Protein AF-A0A212FCA7-F1 (afdb_monomer_lite)

Radius of gyration: 16.24 Å; chains: 1; bounding box: 42×29×43 Å

Secondary structure (DSSP, 8-state):
-HHHHHHHHHT-HHHIIIIIIIIIHHHHHHHTTSTT-TTTTTS-HHHHHHHHHHHHHHHHHHHHHHHHHHHHHH----SHHHHHHHHHHHHHHHHHHHHHHHHHS-HHHHHHHHHHHHHHHHHHHHHHHHHHTSHHHHHHH-HHHHHHHHHHHHHHHHHHHHHHHHHHHTT-

Organism: NCBI:txid278856

InterPro domains:
  IPR006593 Cytochrome b561/ferric reductase, transmembrane domain [PF03188] (13-137)
  IPR006593 Cytochrome b561/ferric reductase, transmembrane domain [SM00665] (13-132)

Sequence (172 aa):
MTALFYSLVKNDLHASLCAFGFHFFAAEAILSLNYANGWSTPLRLRHRRFAHVFLQICGLTCVFIGTVVIVTSKGVSGRVHGVASLAATLLACFTFLVGPWALLKGRYLKLLHTTFGIPTFIMSSISLCSGLYESDFMNWSGSAVVFILTGFIIFYTSFIVASSFIKCMMRI

Foldseek 3Di:
DLQCVVCVVVVLLLSCLLVVQAQVLLLVLLCLCPCPNVVNVVPDPVVSPVSNLVSLVRNLVSLVVSVVVCCVVPNQDPDLLRVLSVLLNVLSVVLNVLVVVLVVDDLVSVLVSLVSSLSSNVSSLSNNLVVCPPPSNCVVPPPVVSVVVNVVSVVSNVVSNVVSVVVSVVSD

pLDDT: mean 89.42, std 9.11, range [51.75, 97.44]

Structure (mmCIF, N/CA/C/O backbone):
data_AF-A0A212FCA7-F1
#
_entry.id   AF-A0A212FCA7-F1
#
loop_
_atom_site.group_PDB
_atom_site.id
_atom_site.type_symbol
_atom_site.label_atom_id
_atom_site.label_alt_id
_atom_site.label_comp_id
_atom_site.label_asym_id
_atom_site.label_entity_id
_atom_site.label_seq_id
_atom_site.pdbx_PDB_ins_code
_atom_site.Cartn_x
_atom_site.Cartn_y
_atom_site.Cartn_z
_atom_site.occupancy
_atom_site.B_iso_or_equiv
_atom_site.auth_seq_id
_atom_site.auth_comp_id
_atom_site.auth_asym_id
_atom_site.auth_atom_id
_atom_site.pdbx_PDB_model_num
ATOM 1 N N . MET A 1 1 ? 3.380 -14.625 -6.892 1.00 51.75 1 MET A N 1
ATOM 2 C CA . MET A 1 1 ? 4.705 -15.281 -6.991 1.00 51.75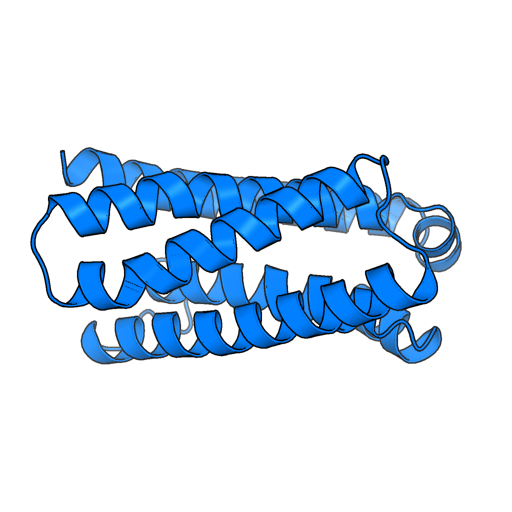 1 MET A CA 1
ATOM 3 C C . MET A 1 1 ? 5.560 -14.725 -8.131 1.00 51.75 1 MET A C 1
ATOM 5 O O . MET A 1 1 ? 6.730 -14.477 -7.895 1.00 51.75 1 MET A O 1
ATOM 9 N N . THR A 1 2 ? 5.020 -14.452 -9.323 1.00 59.34 2 THR A N 1
ATOM 10 C CA . THR A 1 2 ? 5.783 -13.943 -10.487 1.00 59.34 2 THR A CA 1
ATOM 11 C C . THR A 1 2 ? 6.582 -12.659 -10.229 1.00 59.34 2 THR A C 1
ATOM 13 O O . THR A 1 2 ? 7.768 -12.627 -10.528 1.00 59.34 2 THR A O 1
ATOM 16 N N . ALA A 1 3 ? 6.001 -11.631 -9.602 1.00 59.69 3 ALA A N 1
ATOM 17 C CA . ALA A 1 3 ? 6.742 -10.400 -9.290 1.00 59.69 3 ALA A CA 1
ATOM 18 C C . ALA A 1 3 ? 7.861 -10.599 -8.236 1.00 59.69 3 ALA A C 1
ATOM 20 O O . ALA A 1 3 ? 8.848 -9.867 -8.240 1.00 59.69 3 ALA A O 1
ATOM 21 N N . LEU A 1 4 ? 7.735 -11.599 -7.351 1.00 61.62 4 LEU A N 1
ATOM 22 C CA . LEU A 1 4 ? 8.761 -11.929 -6.352 1.00 61.62 4 LEU A CA 1
ATOM 23 C C . LEU A 1 4 ? 9.944 -12.587 -7.061 1.00 61.62 4 LEU A C 1
ATOM 25 O O . LEU A 1 4 ? 11.084 -12.190 -6.866 1.00 61.62 4 LEU A O 1
ATOM 29 N N . PHE A 1 5 ? 9.649 -13.540 -7.949 1.00 64.25 5 PHE A N 1
ATOM 30 C CA . PHE A 1 5 ? 10.646 -14.163 -8.813 1.00 64.25 5 PHE A CA 1
ATOM 31 C C . PHE A 1 5 ? 11.341 -13.139 -9.715 1.00 64.25 5 PHE A C 1
ATOM 33 O O . PHE A 1 5 ? 12.558 -13.195 -9.828 1.00 64.25 5 PHE A O 1
ATOM 40 N N . TYR A 1 6 ? 10.617 -12.169 -10.286 1.00 62.97 6 TYR A N 1
ATOM 41 C CA . TYR A 1 6 ? 11.230 -11.065 -11.035 1.00 62.97 6 TYR A CA 1
ATOM 42 C C . TYR A 1 6 ? 12.257 -10.312 -10.190 1.00 62.97 6 TYR A C 1
ATOM 44 O O . TYR A 1 6 ? 13.409 -10.177 -10.591 1.00 62.97 6 TYR A O 1
ATOM 52 N N . SER A 1 7 ? 11.846 -9.856 -9.004 1.00 63.22 7 SER A N 1
ATOM 53 C CA . SER A 1 7 ? 12.708 -9.083 -8.113 1.00 63.22 7 SER A CA 1
ATOM 54 C C . SER A 1 7 ? 13.938 -9.880 -7.666 1.00 63.22 7 SER A C 1
ATOM 56 O O . SER A 1 7 ? 15.039 -9.336 -7.676 1.00 63.22 7 SER A O 1
ATOM 58 N N . LEU A 1 8 ? 13.778 -11.171 -7.360 1.00 61.69 8 LEU A N 1
ATOM 59 C CA . LEU A 1 8 ? 14.886 -12.054 -6.984 1.00 61.69 8 LEU A CA 1
ATOM 60 C C . LEU A 1 8 ? 15.835 -12.344 -8.158 1.00 61.69 8 LEU A C 1
ATOM 62 O O . LEU A 1 8 ? 17.043 -12.383 -7.968 1.00 61.69 8 LEU A O 1
ATOM 66 N N . VAL A 1 9 ? 15.315 -12.509 -9.379 1.00 66.12 9 VAL A N 1
ATOM 67 C CA . VAL A 1 9 ? 16.132 -12.760 -10.581 1.00 66.12 9 VAL A CA 1
ATOM 68 C C . VAL A 1 9 ? 16.860 -11.497 -11.047 1.00 66.12 9 VAL A C 1
ATOM 70 O O . VAL A 1 9 ? 17.989 -11.572 -11.525 1.00 66.12 9 VAL A O 1
ATOM 73 N N . LYS A 1 10 ? 16.227 -10.327 -10.923 1.00 68.31 10 LYS A N 1
ATOM 74 C CA . LYS A 1 10 ? 16.784 -9.040 -11.363 1.00 68.31 10 LYS A CA 1
ATOM 75 C C . LYS A 1 10 ? 17.517 -8.275 -10.259 1.00 68.31 10 LYS A C 1
ATOM 77 O O . LYS A 1 10 ? 18.053 -7.210 -10.546 1.00 68.31 10 LYS A O 1
ATOM 82 N N . ASN A 1 11 ? 17.548 -8.799 -9.030 1.00 65.44 11 ASN A N 1
ATOM 83 C CA . ASN A 1 11 ? 18.018 -8.094 -7.830 1.00 65.44 11 ASN A CA 1
ATOM 84 C C . ASN A 1 11 ? 17.392 -6.694 -7.677 1.00 65.44 11 ASN A C 1
ATOM 86 O O . ASN A 1 11 ? 18.025 -5.755 -7.194 1.00 65.44 11 ASN A O 1
ATOM 90 N N . ASP A 1 12 ? 16.133 -6.547 -8.096 1.00 78.56 12 ASP A N 1
ATOM 91 C CA . ASP A 1 12 ? 15.418 -5.276 -8.023 1.00 78.56 12 ASP A CA 1
ATOM 92 C C . ASP A 1 12 ? 14.803 -5.119 -6.630 1.00 78.56 12 ASP A C 1
ATOM 94 O O . ASP A 1 12 ? 13.655 -5.501 -6.365 1.00 78.56 12 ASP A O 1
ATOM 98 N N . LEU A 1 13 ? 15.622 -4.596 -5.716 1.00 81.00 13 LEU A N 1
ATOM 99 C CA . LEU A 1 13 ? 15.257 -4.349 -4.324 1.00 81.00 13 LEU A CA 1
ATOM 100 C C . LEU A 1 13 ? 14.071 -3.377 -4.211 1.00 81.00 13 LEU A C 1
ATOM 102 O O . LEU A 1 13 ? 13.214 -3.560 -3.346 1.00 81.00 13 LEU A O 1
ATOM 106 N N . HIS A 1 14 ? 13.982 -2.381 -5.100 1.00 83.69 14 HIS A N 1
ATOM 107 C CA . HIS A 1 14 ? 12.874 -1.426 -5.118 1.00 83.69 14 HIS A CA 1
ATOM 108 C C . HIS A 1 14 ? 11.556 -2.134 -5.444 1.00 83.69 14 HIS A C 1
ATOM 110 O O . HIS A 1 14 ? 10.586 -1.994 -4.698 1.00 83.69 14 HIS A O 1
ATOM 116 N N . ALA A 1 15 ? 11.535 -2.953 -6.500 1.00 82.44 15 ALA A N 1
ATOM 117 C CA . ALA A 1 15 ? 10.348 -3.717 -6.870 1.00 82.44 15 ALA A CA 1
ATOM 118 C C . ALA A 1 15 ? 9.902 -4.667 -5.743 1.00 82.44 15 ALA A C 1
ATOM 120 O O . ALA A 1 15 ? 8.711 -4.731 -5.438 1.00 82.44 15 ALA A O 1
ATOM 121 N N . SER A 1 16 ? 10.839 -5.349 -5.068 1.00 80.88 16 SER A N 1
ATOM 122 C CA . SER A 1 16 ? 10.525 -6.218 -3.919 1.00 80.88 16 SER A CA 1
ATOM 123 C C . SER A 1 16 ? 9.858 -5.445 -2.785 1.00 80.88 16 SER A C 1
ATOM 125 O O . SER A 1 16 ? 8.766 -5.789 -2.325 1.00 80.88 16 SER A O 1
ATOM 127 N N . LEU A 1 17 ? 10.512 -4.369 -2.342 1.00 85.00 17 LEU A N 1
ATOM 128 C CA . LEU A 1 17 ? 10.091 -3.604 -1.176 1.00 85.00 17 LEU A CA 1
ATOM 129 C C . LEU A 1 17 ? 8.785 -2.853 -1.435 1.00 85.00 17 LEU A C 1
ATOM 131 O O . LEU A 1 17 ? 7.929 -2.800 -0.558 1.00 85.00 17 LEU A O 1
ATOM 135 N N . CYS A 1 18 ? 8.581 -2.308 -2.629 1.00 83.31 18 CYS A N 1
ATOM 136 C CA . CYS A 1 18 ? 7.389 -1.520 -2.924 1.00 83.31 18 CYS A CA 1
ATOM 137 C C . CYS A 1 18 ? 6.183 -2.393 -3.310 1.00 83.31 18 CYS A C 1
ATOM 139 O O . CYS A 1 18 ? 5.076 -2.134 -2.834 1.00 83.31 18 CYS A O 1
ATOM 141 N N . ALA A 1 19 ? 6.368 -3.445 -4.119 1.00 80.12 19 ALA A N 1
ATOM 142 C CA . ALA A 1 19 ? 5.260 -4.303 -4.547 1.00 80.12 19 ALA A CA 1
ATOM 143 C C . ALA A 1 19 ? 4.844 -5.315 -3.466 1.00 80.12 19 ALA A C 1
ATOM 145 O O . ALA A 1 19 ? 3.660 -5.425 -3.151 1.00 80.12 19 ALA A O 1
ATOM 146 N N . PHE A 1 20 ? 5.795 -6.044 -2.871 1.00 72.25 20 PHE A N 1
ATOM 147 C CA . PHE A 1 20 ? 5.487 -7.028 -1.822 1.00 72.25 20 PHE A CA 1
ATOM 148 C C . PHE A 1 20 ? 5.517 -6.423 -0.431 1.00 72.25 20 PHE A C 1
ATOM 150 O O . PHE A 1 20 ? 4.660 -6.731 0.388 1.00 72.25 20 PHE A O 1
ATOM 157 N N . GLY A 1 21 ? 6.494 -5.568 -0.149 1.00 80.31 21 GLY A N 1
ATOM 158 C CA . GLY A 1 21 ? 6.585 -4.951 1.164 1.00 80.31 21 GLY A CA 1
ATOM 159 C C . GLY A 1 21 ? 5.434 -3.976 1.391 1.00 80.31 21 GLY A C 1
ATOM 160 O O . GLY A 1 21 ? 4.550 -4.223 2.197 1.00 80.31 21 GLY A O 1
ATOM 161 N N . PHE A 1 22 ? 5.390 -2.869 0.658 1.00 89.62 22 PHE A N 1
ATOM 162 C CA . PHE A 1 22 ? 4.379 -1.850 0.915 1.00 89.62 22 PHE A CA 1
ATOM 163 C C . PHE A 1 22 ? 2.978 -2.267 0.471 1.00 89.62 22 PHE A C 1
ATOM 165 O O . PHE A 1 22 ? 2.069 -2.315 1.298 1.00 89.62 22 PHE A O 1
ATOM 172 N N . HIS A 1 23 ? 2.784 -2.552 -0.820 1.00 93.56 23 HIS A N 1
ATOM 173 C CA . HIS A 1 23 ? 1.434 -2.687 -1.366 1.00 93.56 23 HIS A CA 1
ATOM 174 C C . HIS A 1 23 ? 0.680 -3.888 -0.778 1.00 93.56 23 HIS A C 1
ATOM 176 O O . HIS A 1 23 ? -0.452 -3.747 -0.311 1.00 93.56 23 HIS A O 1
ATOM 182 N N . PHE A 1 24 ? 1.324 -5.057 -0.737 1.00 92.69 24 PHE A N 1
ATOM 183 C CA . PHE A 1 24 ? 0.709 -6.263 -0.188 1.00 92.69 24 PHE A CA 1
ATOM 184 C C . PHE A 1 24 ? 0.496 -6.175 1.332 1.00 92.69 24 PHE A C 1
ATOM 186 O O . PHE A 1 24 ? -0.604 -6.484 1.791 1.00 92.69 24 PHE A O 1
ATOM 193 N N . PHE A 1 25 ? 1.462 -5.683 2.126 1.00 95.12 25 PHE A N 1
ATOM 194 C CA . PHE A 1 25 ? 1.207 -5.490 3.562 1.00 95.12 25 PHE A CA 1
ATOM 195 C C . PHE A 1 25 ? 0.134 -4.438 3.830 1.00 95.12 25 PHE A C 1
ATOM 197 O O . PHE A 1 25 ? -0.661 -4.630 4.745 1.00 95.12 25 PHE A O 1
ATOM 204 N N . ALA A 1 26 ? 0.042 -3.370 3.034 1.00 95.19 26 ALA A N 1
ATOM 205 C CA . ALA A 1 26 ? -1.040 -2.398 3.160 1.00 95.19 26 ALA A CA 1
ATOM 206 C C . ALA A 1 26 ? -2.410 -3.034 2.865 1.00 95.19 26 ALA A C 1
ATOM 208 O O . ALA A 1 26 ? -3.359 -2.823 3.625 1.00 95.19 26 ALA A O 1
ATOM 209 N N . ALA A 1 27 ? -2.511 -3.853 1.811 1.00 95.62 27 ALA A N 1
ATOM 210 C CA . ALA A 1 27 ? -3.734 -4.577 1.471 1.00 95.62 27 ALA A CA 1
ATOM 211 C C . ALA A 1 27 ? -4.161 -5.516 2.612 1.00 95.62 27 ALA A C 1
ATOM 213 O O . ALA A 1 27 ? -5.284 -5.420 3.115 1.00 95.62 27 ALA A O 1
ATOM 214 N N . GLU A 1 28 ? -3.240 -6.358 3.086 1.00 95.25 28 GLU A N 1
ATOM 215 C CA . GLU A 1 28 ? -3.481 -7.299 4.183 1.00 95.25 28 GLU A CA 1
ATOM 216 C C . GLU A 1 28 ? -3.751 -6.592 5.515 1.00 95.25 28 GLU A C 1
ATOM 218 O O . GLU A 1 28 ? -4.608 -7.020 6.291 1.00 95.25 28 GLU A O 1
ATOM 223 N N . ALA A 1 29 ? -3.103 -5.455 5.779 1.00 95.62 29 ALA A N 1
ATOM 224 C CA . ALA A 1 29 ? -3.389 -4.640 6.951 1.00 95.62 29 ALA A CA 1
ATOM 225 C C . ALA A 1 29 ? -4.847 -4.177 6.947 1.00 95.62 29 ALA A C 1
ATOM 227 O O . ALA A 1 29 ? -5.531 -4.286 7.968 1.00 95.62 29 ALA A O 1
ATOM 228 N N . ILE A 1 30 ? -5.355 -3.670 5.820 1.00 95.31 30 ILE A N 1
ATOM 229 C CA . ILE A 1 30 ? -6.746 -3.209 5.713 1.00 95.31 30 ILE A CA 1
ATOM 230 C C . ILE A 1 30 ? -7.711 -4.402 5.795 1.00 95.31 30 ILE A C 1
ATOM 232 O O . ILE A 1 30 ? -8.691 -4.363 6.551 1.00 95.31 30 ILE A O 1
ATOM 236 N N . LEU A 1 31 ? -7.413 -5.488 5.077 1.00 94.62 31 LEU A N 1
ATOM 237 C CA . LEU A 1 31 ? -8.221 -6.707 5.054 1.00 94.62 31 LEU A CA 1
ATOM 238 C C . LEU A 1 31 ? -8.265 -7.422 6.405 1.00 94.62 31 LEU A C 1
ATOM 240 O O . LEU A 1 31 ? -9.307 -7.977 6.745 1.00 94.62 31 LEU A O 1
ATOM 244 N N . SER A 1 32 ? -7.225 -7.332 7.236 1.00 95.56 32 SER A N 1
ATOM 245 C CA . SER A 1 32 ? -7.234 -7.887 8.598 1.00 95.56 32 SER A CA 1
ATOM 246 C C . SER A 1 32 ? -8.380 -7.337 9.463 1.00 95.56 32 SER A C 1
ATOM 248 O O . SER A 1 32 ? -8.845 -7.999 10.391 1.00 95.56 32 SER A O 1
ATOM 250 N N . LEU A 1 33 ? -8.909 -6.152 9.131 1.00 93.00 33 LEU A N 1
ATOM 251 C CA . LEU A 1 33 ? -10.069 -5.530 9.778 1.00 93.00 33 LEU A CA 1
ATOM 252 C C . LEU A 1 33 ? -11.401 -5.807 9.055 1.00 93.00 33 LEU A C 1
ATOM 254 O O . LEU A 1 33 ? -12.448 -5.300 9.474 1.00 93.00 33 LEU A O 1
ATOM 258 N N . ASN A 1 34 ? -11.405 -6.587 7.971 1.00 90.56 34 ASN A N 1
ATOM 259 C CA . ASN A 1 34 ? -12.591 -7.027 7.233 1.00 90.56 34 ASN A CA 1
ATOM 260 C C . ASN A 1 34 ? -12.974 -8.478 7.588 1.00 90.56 34 ASN A C 1
ATOM 262 O O . ASN A 1 34 ? -12.113 -9.335 7.729 1.00 90.56 34 ASN A O 1
ATOM 266 N N . TYR A 1 35 ? -14.263 -8.742 7.827 1.00 85.81 35 TYR A N 1
ATOM 267 C CA . TYR A 1 35 ? -14.767 -10.086 8.160 1.00 85.81 35 TYR A CA 1
ATOM 268 C C . TYR A 1 35 ? -14.755 -11.048 6.967 1.00 85.81 35 TYR A C 1
ATOM 270 O O . TYR A 1 35 ? -14.826 -12.255 7.160 1.00 85.81 35 TYR A O 1
ATOM 278 N N . ALA A 1 36 ? -14.634 -10.522 5.749 1.00 86.19 36 ALA A N 1
ATOM 279 C CA . ALA A 1 36 ? -14.450 -11.325 4.547 1.00 86.19 36 ALA A CA 1
ATOM 280 C C . ALA A 1 36 ? -13.018 -11.876 4.393 1.00 86.19 36 ALA A C 1
ATOM 282 O 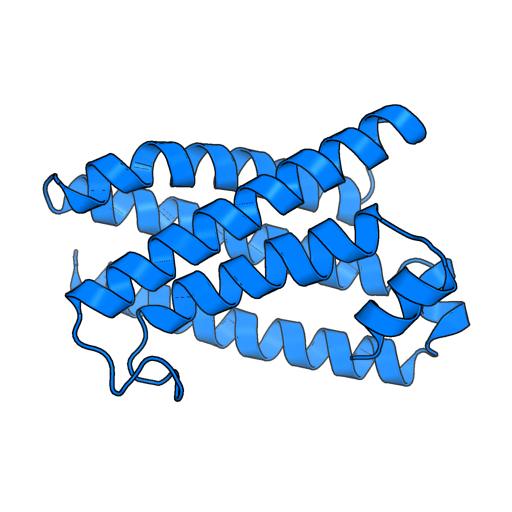O . ALA A 1 36 ? -12.760 -12.650 3.478 1.00 86.19 36 ALA A O 1
ATOM 283 N N . ASN A 1 37 ? -12.072 -11.476 5.252 1.00 90.44 37 ASN A N 1
ATOM 284 C CA . ASN A 1 37 ? -10.687 -11.920 5.146 1.00 90.44 37 ASN A CA 1
ATOM 285 C C . ASN A 1 37 ? -10.444 -13.221 5.922 1.00 90.44 37 ASN A C 1
ATOM 287 O O . ASN A 1 37 ? -10.314 -13.194 7.151 1.00 90.44 37 ASN A O 1
ATOM 291 N N . GLY A 1 38 ? -10.316 -14.328 5.186 1.00 90.31 38 GLY A N 1
ATOM 292 C CA . GLY A 1 38 ? -10.336 -15.693 5.717 1.00 90.31 38 GLY A CA 1
ATOM 293 C C . GLY A 1 38 ? -9.379 -15.963 6.879 1.00 90.31 38 GLY A C 1
ATOM 294 O O . GLY A 1 38 ? -9.780 -16.594 7.854 1.00 90.31 38 GLY A O 1
ATOM 295 N N . TRP A 1 39 ? -8.147 -15.443 6.840 1.00 93.69 39 TRP A N 1
ATOM 296 C CA . TRP A 1 39 ? -7.170 -15.704 7.907 1.00 93.69 39 TRP A CA 1
ATOM 297 C C . TRP A 1 39 ? -7.406 -14.863 9.170 1.00 93.69 39 TRP A C 1
ATOM 299 O O . TRP A 1 39 ? -7.040 -15.275 10.270 1.00 93.69 39 TRP A O 1
ATOM 309 N N . SER A 1 40 ? -8.036 -13.690 9.040 1.00 92.81 40 SER A N 1
ATOM 310 C CA . SER A 1 40 ? -8.284 -12.786 10.172 1.00 92.81 40 SER A CA 1
ATOM 311 C C . SER A 1 40 ? -9.658 -12.967 10.819 1.00 92.81 40 SER A C 1
ATOM 313 O O . SER A 1 40 ? -9.856 -12.534 11.954 1.00 92.81 40 SER A O 1
ATOM 315 N N . THR A 1 41 ? -10.604 -13.611 10.130 1.00 92.12 41 THR A N 1
ATOM 316 C CA . THR A 1 41 ? -11.951 -13.911 10.635 1.00 92.12 41 THR A CA 1
ATOM 317 C C . THR A 1 41 ? -11.977 -14.640 11.984 1.00 92.12 41 THR A C 1
ATOM 319 O O . THR A 1 41 ? -12.755 -14.212 12.839 1.00 92.12 41 THR A O 1
ATOM 322 N N . PRO A 1 42 ? -11.142 -15.667 12.254 1.00 93.75 42 PRO A N 1
ATOM 323 C CA . PRO A 1 42 ? -11.147 -16.335 13.560 1.00 93.75 42 PRO A CA 1
ATOM 324 C C . PRO A 1 42 ? -10.553 -15.481 14.695 1.00 93.75 42 PRO A C 1
ATOM 326 O O . PRO A 1 42 ? -10.663 -15.838 15.868 1.00 93.75 42 PRO A O 1
ATOM 329 N N . LEU A 1 43 ? -9.911 -14.348 14.387 1.00 92.69 43 LEU A N 1
ATOM 330 C CA . LEU A 1 43 ? -9.244 -13.514 15.381 1.00 92.69 43 LEU A CA 1
ATOM 331 C C . LEU A 1 43 ? -10.221 -12.553 16.072 1.00 92.69 43 LEU A C 1
ATOM 333 O O . LEU A 1 43 ? -11.040 -11.877 15.445 1.00 92.69 43 LEU A O 1
ATOM 337 N N . ARG A 1 44 ? -10.058 -12.377 17.390 1.00 94.19 44 ARG A N 1
ATOM 338 C CA . ARG A 1 44 ? -10.769 -11.319 18.131 1.00 94.19 44 ARG A CA 1
ATOM 339 C C . ARG A 1 44 ? -10.377 -9.937 17.599 1.00 94.19 44 ARG A C 1
ATOM 341 O O . ARG A 1 44 ? -9.238 -9.717 17.188 1.00 94.19 44 ARG A O 1
ATOM 348 N N . LEU A 1 45 ? -11.278 -8.957 17.717 1.00 90.88 45 LEU A N 1
ATOM 349 C CA . LEU A 1 45 ? -11.058 -7.586 17.230 1.00 90.88 45 LEU A CA 1
ATOM 350 C C . LEU A 1 45 ? -9.746 -6.955 17.732 1.00 90.88 45 LEU A C 1
ATOM 352 O O . LEU A 1 45 ? -9.086 -6.239 16.982 1.00 90.88 45 LEU A O 1
ATOM 356 N N . ARG A 1 46 ? -9.342 -7.237 18.979 1.00 93.25 46 ARG A N 1
ATOM 357 C CA . ARG A 1 46 ? -8.059 -6.776 19.537 1.00 93.25 46 ARG A CA 1
ATOM 358 C C . ARG A 1 46 ? -6.862 -7.292 18.728 1.00 93.25 46 ARG A C 1
ATOM 360 O O . ARG A 1 46 ? -5.986 -6.503 18.395 1.00 93.25 46 ARG A O 1
ATOM 367 N N . HIS A 1 47 ? -6.849 -8.577 18.379 1.00 95.00 47 HIS A N 1
ATOM 368 C CA . HIS A 1 47 ? -5.776 -9.188 17.588 1.00 95.00 47 HIS A CA 1
ATOM 369 C C . HIS A 1 47 ? -5.794 -8.711 16.138 1.00 95.00 47 HIS A C 1
ATOM 371 O O . HIS A 1 47 ? -4.742 -8.478 15.562 1.00 95.00 47 HIS A O 1
ATOM 377 N N . ARG A 1 48 ? -6.978 -8.462 15.574 1.00 95.06 48 ARG A N 1
ATOM 378 C CA . ARG A 1 48 ? -7.117 -7.878 14.233 1.00 95.06 48 ARG A CA 1
ATOM 379 C C . ARG A 1 48 ? -6.560 -6.458 14.159 1.00 95.06 48 ARG A C 1
ATOM 381 O O . ARG A 1 48 ? -5.845 -6.126 13.225 1.00 95.06 48 ARG A O 1
ATOM 388 N N . ARG A 1 49 ? -6.822 -5.626 15.175 1.00 93.56 49 ARG A N 1
ATOM 389 C CA . ARG A 1 49 ? -6.207 -4.289 15.291 1.00 93.56 49 ARG A CA 1
ATOM 390 C C . ARG A 1 49 ? -4.694 -4.364 15.449 1.00 93.56 49 ARG A C 1
ATOM 392 O O . ARG A 1 49 ? -3.995 -3.553 14.857 1.00 93.56 49 ARG A O 1
ATOM 399 N N . PHE A 1 50 ? -4.199 -5.328 16.222 1.00 95.00 50 PHE A N 1
ATOM 400 C CA . PHE A 1 50 ? -2.763 -5.563 16.334 1.00 95.00 50 PHE A CA 1
ATOM 401 C C . PHE A 1 50 ? -2.152 -5.955 14.982 1.00 95.00 50 PHE A C 1
ATOM 403 O O . PHE A 1 50 ? -1.193 -5.323 14.558 1.00 95.00 50 PHE A O 1
ATOM 410 N N . ALA A 1 51 ? -2.750 -6.919 14.278 1.00 96.44 51 ALA A N 1
ATOM 411 C CA . ALA A 1 51 ? -2.316 -7.338 12.949 1.00 96.44 51 ALA A CA 1
ATOM 412 C C . ALA A 1 51 ? -2.313 -6.173 11.949 1.00 96.44 51 ALA A C 1
ATOM 414 O O . ALA A 1 51 ? -1.337 -5.992 11.230 1.00 96.44 51 ALA A O 1
ATOM 415 N N . HIS A 1 52 ? -3.357 -5.339 11.960 1.00 95.88 52 HIS A N 1
ATOM 416 C CA . HIS A 1 52 ? -3.417 -4.122 11.157 1.00 95.88 52 HIS A CA 1
ATOM 417 C C . HIS A 1 52 ? -2.225 -3.197 11.427 1.00 95.88 52 HIS A C 1
ATOM 419 O O . HIS A 1 52 ? -1.528 -2.815 10.495 1.00 95.88 52 HIS A O 1
ATOM 425 N N . VAL A 1 53 ? -1.967 -2.855 12.694 1.00 96.06 53 VAL A N 1
ATOM 426 C CA . VAL A 1 53 ? -0.854 -1.963 13.062 1.00 96.06 53 VAL A CA 1
ATOM 427 C C . VAL A 1 53 ? 0.492 -2.581 12.691 1.00 96.06 53 VAL A C 1
ATOM 429 O O . VAL A 1 53 ? 1.332 -1.900 12.113 1.00 96.06 53 VAL A O 1
ATOM 432 N N . PHE A 1 54 ? 0.685 -3.867 12.980 1.00 96.38 54 PHE A N 1
ATOM 433 C CA . PHE A 1 54 ? 1.916 -4.585 12.667 1.00 96.38 54 PHE A CA 1
ATOM 434 C C . PHE A 1 54 ? 2.213 -4.572 11.163 1.00 96.38 54 PHE A C 1
ATOM 436 O O . PHE A 1 54 ? 3.294 -4.159 10.752 1.00 96.38 54 PHE A O 1
ATOM 443 N N . LEU A 1 55 ? 1.229 -4.934 10.336 1.00 96.31 55 LEU A N 1
ATOM 444 C CA . LEU A 1 55 ? 1.374 -4.934 8.881 1.00 96.31 55 LEU A CA 1
ATOM 445 C C . LEU A 1 55 ? 1.590 -3.518 8.322 1.00 96.31 55 LEU A C 1
ATOM 447 O O . LEU A 1 55 ? 2.378 -3.358 7.394 1.00 96.31 55 LEU A O 1
ATOM 451 N N . GLN A 1 56 ? 0.977 -2.480 8.908 1.00 95.44 56 GLN A N 1
ATOM 452 C CA . GLN A 1 56 ? 1.251 -1.088 8.523 1.00 95.44 56 GLN A CA 1
ATOM 453 C C . GLN A 1 56 ? 2.687 -0.659 8.844 1.00 95.44 56 GLN A C 1
ATOM 455 O O . GLN A 1 56 ? 3.303 0.028 8.035 1.00 95.44 56 GLN A O 1
ATOM 460 N N . ILE A 1 57 ? 3.242 -1.074 9.990 1.00 96.06 57 ILE A N 1
ATOM 461 C CA . ILE A 1 57 ? 4.651 -0.812 10.326 1.00 96.06 57 ILE A CA 1
ATOM 462 C C . ILE A 1 57 ? 5.558 -1.479 9.289 1.00 96.06 57 ILE A C 1
ATOM 464 O O . ILE A 1 57 ? 6.406 -0.805 8.711 1.00 96.06 57 ILE A O 1
ATOM 468 N N . CYS A 1 58 ? 5.340 -2.765 8.997 1.00 95.81 58 CYS A N 1
ATOM 469 C CA . CYS A 1 58 ? 6.112 -3.482 7.981 1.00 95.81 58 CYS A CA 1
ATOM 470 C C . CYS A 1 58 ? 6.015 -2.801 6.608 1.00 95.81 58 CYS A C 1
ATOM 472 O O . CYS A 1 58 ? 7.038 -2.541 5.976 1.00 95.81 58 CYS A O 1
ATOM 474 N N . GLY A 1 59 ? 4.800 -2.458 6.171 1.00 94.75 59 GLY A N 1
ATOM 475 C CA . GLY A 1 59 ? 4.570 -1.781 4.897 1.00 94.75 59 GLY A CA 1
ATOM 476 C C . GLY A 1 59 ? 5.264 -0.421 4.821 1.00 94.75 59 GLY A C 1
ATOM 477 O O . GLY A 1 59 ? 5.912 -0.122 3.817 1.00 94.75 59 GLY A O 1
ATOM 478 N N . LEU A 1 60 ? 5.190 0.383 5.887 1.00 94.69 60 LEU A N 1
ATOM 479 C CA . LEU A 1 60 ? 5.838 1.692 5.947 1.00 94.69 60 LEU A CA 1
ATOM 480 C C . LEU A 1 60 ? 7.368 1.577 5.925 1.00 94.69 60 LEU A C 1
ATOM 482 O O . LEU A 1 60 ? 8.034 2.336 5.223 1.00 94.69 60 LEU A O 1
ATOM 486 N N . THR A 1 61 ? 7.944 0.614 6.648 1.00 94.31 61 THR A N 1
ATOM 487 C CA . THR A 1 61 ? 9.389 0.356 6.589 1.00 94.31 61 THR A CA 1
ATOM 488 C C . THR A 1 61 ? 9.813 -0.001 5.166 1.00 94.31 61 THR A C 1
ATOM 490 O O . THR A 1 61 ? 10.781 0.559 4.652 1.00 94.31 61 THR A O 1
ATOM 493 N N . CYS A 1 62 ? 9.062 -0.875 4.493 1.00 93.62 62 CYS A N 1
ATOM 494 C CA . CYS A 1 62 ? 9.360 -1.259 3.121 1.00 93.62 62 CYS A CA 1
ATOM 495 C C . CYS A 1 62 ? 9.241 -0.089 2.134 1.00 93.62 62 CYS A C 1
ATOM 497 O O . CYS A 1 62 ? 10.152 0.099 1.329 1.00 93.62 62 CYS A O 1
ATOM 499 N N . VAL A 1 63 ? 8.177 0.724 2.204 1.00 93.06 63 VAL A N 1
ATOM 500 C CA . VAL A 1 63 ? 8.010 1.865 1.282 1.00 93.06 63 VAL A CA 1
ATOM 501 C C . VAL A 1 63 ? 9.091 2.916 1.488 1.00 93.06 63 VAL A C 1
ATOM 503 O O . VAL A 1 63 ? 9.600 3.464 0.515 1.00 93.06 63 VAL A O 1
ATOM 506 N N . PHE A 1 64 ? 9.487 3.166 2.738 1.00 91.62 64 PHE A N 1
ATOM 507 C CA . PHE A 1 64 ? 10.522 4.140 3.047 1.00 91.62 64 PHE A CA 1
ATOM 508 C C . PHE A 1 64 ? 11.876 3.700 2.482 1.00 91.62 64 PHE A C 1
ATOM 510 O O . PHE A 1 64 ? 12.493 4.446 1.723 1.00 91.62 64 PHE A O 1
ATOM 517 N N . ILE A 1 65 ? 12.299 2.462 2.764 1.00 92.75 65 ILE A N 1
ATOM 518 C CA . ILE A 1 65 ? 13.563 1.920 2.243 1.00 92.75 65 ILE A CA 1
ATOM 519 C C . ILE A 1 65 ? 13.523 1.853 0.710 1.00 92.75 65 ILE A C 1
ATOM 521 O O . ILE A 1 65 ? 14.448 2.327 0.053 1.00 92.75 65 ILE A O 1
ATOM 525 N N . GLY A 1 66 ? 12.442 1.328 0.125 1.00 90.06 66 GLY A N 1
ATOM 526 C CA . GLY A 1 66 ? 12.288 1.216 -1.327 1.00 90.06 66 GLY A CA 1
ATOM 527 C C . GLY A 1 66 ? 12.315 2.572 -2.040 1.00 90.06 66 GLY A C 1
ATOM 528 O O . GLY A 1 66 ? 12.909 2.687 -3.114 1.00 90.06 66 GLY A O 1
ATOM 529 N N . THR A 1 67 ? 11.734 3.608 -1.428 1.00 90.56 67 THR A N 1
ATOM 530 C CA . THR A 1 67 ? 11.763 4.985 -1.946 1.00 90.56 67 THR A CA 1
ATOM 531 C C . THR A 1 67 ? 13.160 5.593 -1.841 1.00 90.56 67 THR A C 1
ATOM 533 O O . THR A 1 67 ? 13.653 6.153 -2.815 1.00 90.56 67 THR A O 1
ATOM 536 N N . VAL A 1 68 ? 13.844 5.446 -0.701 1.00 91.19 68 VAL A N 1
ATOM 537 C CA . VAL A 1 68 ? 15.217 5.953 -0.526 1.00 91.19 68 VAL A CA 1
ATOM 538 C C . VAL A 1 68 ? 16.168 5.315 -1.541 1.00 91.19 68 VAL A C 1
ATOM 540 O O . VAL A 1 68 ? 16.944 6.025 -2.180 1.00 91.19 68 VAL A O 1
ATOM 543 N N . VAL A 1 69 ? 16.075 4.001 -1.754 1.00 90.56 69 VAL A N 1
ATOM 544 C CA . VAL A 1 69 ? 16.919 3.272 -2.716 1.00 90.56 69 VAL A CA 1
ATOM 545 C C . VAL A 1 69 ? 16.728 3.797 -4.142 1.00 90.56 69 VAL A C 1
ATOM 547 O O . VAL A 1 69 ? 17.708 4.041 -4.847 1.00 90.56 69 VAL A O 1
ATOM 550 N N . ILE A 1 70 ? 15.485 4.010 -4.587 1.00 89.06 70 ILE A N 1
ATOM 551 C CA . ILE A 1 70 ? 15.241 4.455 -5.966 1.00 89.06 70 ILE A CA 1
ATOM 552 C C . ILE A 1 70 ? 15.558 5.938 -6.166 1.00 89.06 70 ILE A C 1
ATOM 554 O O . ILE A 1 70 ? 16.128 6.305 -7.188 1.00 89.06 70 ILE A O 1
ATOM 558 N N . VAL A 1 71 ? 15.260 6.790 -5.180 1.00 89.81 71 VAL A N 1
ATOM 559 C CA . VAL A 1 71 ? 15.517 8.234 -5.278 1.00 89.81 71 VAL A CA 1
ATOM 560 C C . VAL A 1 71 ? 17.013 8.529 -5.237 1.00 89.81 71 VAL A C 1
ATOM 562 O O . VAL A 1 71 ? 17.479 9.380 -5.986 1.00 89.81 71 VAL A O 1
ATOM 565 N N . THR A 1 72 ? 17.790 7.812 -4.423 1.00 91.31 72 THR A N 1
ATOM 566 C CA . THR A 1 72 ? 19.252 7.996 -4.386 1.00 91.31 72 THR A CA 1
ATOM 567 C C . THR A 1 72 ? 19.944 7.461 -5.640 1.00 91.31 72 THR A C 1
ATOM 569 O O . THR A 1 72 ? 20.948 8.028 -6.058 1.00 91.31 72 THR A O 1
ATOM 572 N N . SER A 1 73 ? 19.407 6.408 -6.269 1.00 88.81 73 SER A N 1
ATOM 573 C CA . SER A 1 73 ? 20.002 5.811 -7.474 1.00 88.81 73 SER A CA 1
ATOM 574 C C . SER A 1 73 ? 19.571 6.474 -8.785 1.00 88.81 73 SER A C 1
ATOM 576 O O . SER A 1 73 ? 20.382 6.582 -9.701 1.00 88.81 73 SER A O 1
ATOM 578 N N . LYS A 1 74 ? 18.306 6.896 -8.904 1.00 87.31 74 LYS A N 1
ATOM 579 C CA . LYS A 1 74 ? 17.714 7.399 -10.160 1.00 87.31 74 LYS A CA 1
ATOM 580 C C . LYS A 1 74 ? 17.065 8.782 -10.045 1.00 87.31 74 LYS A C 1
ATOM 582 O O . LYS A 1 74 ? 16.621 9.320 -11.056 1.00 87.31 74 LYS A O 1
ATOM 587 N N . GLY A 1 75 ? 16.999 9.366 -8.849 1.00 90.75 75 GLY A N 1
ATOM 588 C CA . GLY A 1 75 ? 16.285 10.619 -8.605 1.00 90.75 75 GLY A CA 1
ATOM 589 C C . GLY A 1 75 ? 14.762 10.455 -8.568 1.00 90.75 75 GLY A C 1
ATOM 590 O O . GLY A 1 75 ? 14.216 9.351 -8.602 1.00 90.75 75 GLY A O 1
ATOM 591 N N . VAL A 1 76 ? 14.057 11.584 -8.473 1.00 89.44 76 VAL A N 1
ATOM 592 C CA . VAL A 1 76 ? 12.587 11.619 -8.502 1.00 89.44 76 VAL A CA 1
ATOM 593 C C . VAL A 1 76 ? 12.104 11.530 -9.949 1.00 89.44 76 VAL A C 1
ATOM 595 O O . VAL A 1 76 ? 12.509 12.322 -10.797 1.00 89.44 76 VAL A O 1
ATOM 598 N N . SER A 1 77 ? 11.213 10.579 -10.232 1.00 88.94 77 SER A N 1
ATOM 599 C CA . SER A 1 77 ? 10.646 10.377 -11.569 1.00 88.94 77 SER A CA 1
ATOM 600 C C . SER A 1 77 ? 9.323 11.123 -11.745 1.00 88.94 77 SER A C 1
ATOM 602 O O . SER A 1 77 ? 8.423 11.004 -10.916 1.00 88.94 77 SER A O 1
ATOM 604 N N . GLY A 1 78 ? 9.176 11.833 -12.869 1.00 89.56 78 GLY A N 1
ATOM 605 C CA . GLY A 1 78 ? 7.923 12.478 -13.284 1.00 89.56 78 GLY A CA 1
ATOM 606 C C . GLY A 1 78 ? 6.929 11.548 -13.994 1.00 89.56 78 GLY A C 1
ATOM 607 O O . GLY A 1 78 ? 5.863 11.995 -14.410 1.00 89.56 78 GLY A O 1
ATOM 608 N N . ARG A 1 79 ? 7.256 10.258 -14.165 1.00 92.00 79 ARG A N 1
ATOM 609 C CA . ARG A 1 79 ? 6.331 9.270 -14.747 1.00 92.00 79 ARG A CA 1
ATOM 610 C C . ARG A 1 79 ? 5.179 8.974 -13.786 1.00 92.00 79 ARG A C 1
ATOM 612 O O . ARG A 1 79 ? 5.330 9.119 -12.575 1.00 92.00 79 ARG A O 1
ATOM 619 N N . VAL A 1 80 ? 4.069 8.450 -14.314 1.00 94.00 80 VAL A N 1
ATOM 620 C CA . VAL A 1 80 ? 2.883 8.064 -13.520 1.00 94.00 80 VAL A CA 1
ATOM 621 C C . VAL A 1 80 ? 3.259 7.178 -12.329 1.00 94.00 80 VAL A C 1
ATOM 623 O O . VAL A 1 80 ? 2.828 7.457 -11.215 1.00 94.00 80 VAL A O 1
ATOM 626 N N . HIS A 1 81 ? 4.119 6.176 -12.537 1.00 91.69 81 HIS A N 1
ATOM 627 C CA . HIS A 1 81 ? 4.635 5.316 -11.468 1.00 91.69 81 HIS A CA 1
ATOM 628 C C . HIS A 1 81 ? 5.347 6.108 -10.355 1.00 91.69 81 HIS A C 1
ATOM 630 O O . HIS A 1 81 ? 5.064 5.919 -9.172 1.00 91.69 81 HIS A O 1
ATOM 636 N N . GLY A 1 82 ? 6.233 7.041 -10.721 1.00 89.44 82 GLY A N 1
ATOM 637 C CA . GLY A 1 82 ? 7.000 7.859 -9.774 1.00 89.44 82 GLY A CA 1
ATOM 638 C C . GLY A 1 82 ? 6.140 8.861 -9.002 1.00 89.44 82 GLY A C 1
ATOM 639 O O . GLY A 1 82 ? 6.232 8.959 -7.781 1.00 89.44 82 GLY A O 1
ATOM 640 N N . VAL A 1 83 ? 5.241 9.564 -9.691 1.00 94.50 83 VAL A N 1
ATOM 641 C CA . VAL A 1 83 ? 4.337 10.533 -9.053 1.00 94.50 83 VAL A CA 1
ATOM 642 C C . VAL A 1 83 ? 3.334 9.822 -8.142 1.00 94.50 83 VAL A C 1
ATOM 644 O O . VAL A 1 83 ? 3.102 10.262 -7.014 1.00 94.50 83 VAL A O 1
ATOM 647 N N . ALA A 1 84 ? 2.766 8.698 -8.593 1.00 94.44 84 ALA A N 1
ATOM 648 C CA . ALA A 1 84 ? 1.793 7.950 -7.808 1.00 94.44 84 ALA A CA 1
ATOM 649 C C . ALA A 1 84 ? 2.414 7.309 -6.559 1.00 94.44 84 ALA A C 1
ATOM 651 O O . ALA A 1 84 ? 1.814 7.381 -5.484 1.00 94.44 84 ALA A O 1
ATOM 652 N N . SER A 1 85 ? 3.621 6.741 -6.667 1.00 91.69 85 SER A N 1
ATOM 653 C CA . SER A 1 85 ? 4.356 6.198 -5.514 1.00 91.69 85 SER A CA 1
ATOM 654 C C . SER A 1 85 ? 4.741 7.280 -4.509 1.00 91.69 85 SER A C 1
ATOM 656 O O . SER A 1 85 ? 4.582 7.066 -3.306 1.00 91.69 85 SER A O 1
ATOM 658 N N . LEU A 1 86 ? 5.187 8.455 -4.964 1.00 93.81 86 LEU A N 1
ATOM 659 C CA . LEU A 1 86 ? 5.528 9.557 -4.066 1.00 93.81 86 LEU A CA 1
ATOM 660 C C . LEU A 1 86 ? 4.292 10.069 -3.315 1.00 93.81 86 LEU A C 1
ATOM 662 O O . LEU A 1 86 ? 4.323 10.197 -2.091 1.00 93.81 86 LEU A O 1
ATOM 666 N N . ALA A 1 87 ? 3.179 10.281 -4.023 1.00 95.75 87 ALA A N 1
ATOM 667 C CA . ALA A 1 87 ? 1.912 10.663 -3.406 1.00 95.75 87 ALA A CA 1
ATOM 668 C C . ALA A 1 87 ? 1.429 9.605 -2.397 1.00 95.75 87 ALA A C 1
ATOM 670 O O . ALA A 1 87 ? 1.066 9.948 -1.271 1.00 95.75 87 ALA A O 1
ATOM 671 N N . ALA A 1 88 ? 1.483 8.318 -2.762 1.00 95.56 88 ALA A N 1
ATOM 672 C CA . ALA A 1 88 ? 1.134 7.220 -1.863 1.00 95.56 88 ALA A CA 1
ATOM 673 C C . ALA A 1 88 ? 2.026 7.201 -0.613 1.00 95.56 88 ALA A C 1
ATOM 675 O O . ALA A 1 88 ? 1.520 7.017 0.487 1.00 95.56 88 ALA A O 1
ATOM 676 N N . THR A 1 89 ? 3.329 7.440 -0.761 1.00 94.56 89 THR A N 1
ATOM 677 C CA . THR A 1 89 ? 4.288 7.451 0.354 1.00 94.56 89 THR A CA 1
ATOM 678 C C . THR A 1 89 ? 4.001 8.592 1.328 1.00 94.56 89 THR A C 1
ATOM 680 O O . THR A 1 89 ? 3.926 8.370 2.535 1.00 94.56 89 THR A O 1
ATOM 683 N N . LEU A 1 90 ? 3.764 9.806 0.824 1.00 95.69 90 LEU A N 1
ATOM 684 C CA . LEU A 1 90 ? 3.435 10.962 1.665 1.00 95.69 90 LEU A CA 1
ATOM 685 C C . LEU A 1 90 ? 2.113 10.760 2.420 1.00 95.69 90 LEU A C 1
ATOM 687 O O . LEU A 1 90 ? 2.040 11.001 3.628 1.00 95.69 90 LEU A O 1
ATOM 691 N N . LEU A 1 91 ? 1.082 10.261 1.732 1.00 96.06 91 LEU A N 1
ATOM 692 C CA . LEU A 1 91 ? -0.205 9.947 2.350 1.00 96.06 91 LEU A CA 1
ATOM 693 C C . LEU A 1 91 ? -0.094 8.783 3.353 1.00 96.06 91 LEU A C 1
ATOM 695 O O . LEU A 1 91 ? -0.729 8.817 4.411 1.00 96.06 91 LEU A O 1
ATOM 699 N N . ALA A 1 92 ? 0.738 7.775 3.078 1.00 95.44 92 ALA A N 1
ATOM 700 C CA . ALA A 1 92 ? 1.025 6.680 4.005 1.00 95.44 92 ALA A CA 1
ATOM 701 C C . ALA A 1 92 ? 1.685 7.194 5.290 1.00 95.44 92 ALA A C 1
ATOM 703 O O . ALA A 1 92 ? 1.215 6.880 6.382 1.00 95.44 92 ALA A O 1
ATOM 704 N N . CYS A 1 93 ? 2.698 8.058 5.182 1.00 95.00 93 CYS A N 1
ATOM 705 C CA . CYS A 1 93 ? 3.323 8.698 6.340 1.00 95.00 93 CYS A CA 1
ATOM 706 C C . CYS A 1 93 ? 2.300 9.493 7.165 1.00 95.00 93 CYS A C 1
ATOM 708 O O . CYS A 1 93 ? 2.223 9.333 8.383 1.00 95.00 93 CYS A O 1
ATOM 710 N N . PHE A 1 94 ? 1.464 10.304 6.510 1.00 94.88 94 PHE A N 1
ATOM 711 C CA . PHE A 1 94 ? 0.425 11.074 7.195 1.00 94.88 94 PHE A CA 1
ATOM 712 C C . PHE A 1 94 ? -0.584 10.170 7.922 1.00 94.88 94 PHE A C 1
ATOM 714 O O . PHE A 1 94 ? -0.848 10.342 9.114 1.00 94.88 94 PHE A O 1
ATOM 721 N N . THR A 1 95 ? -1.127 9.165 7.233 1.00 94.19 95 THR A N 1
ATOM 722 C CA . THR A 1 95 ? -2.116 8.236 7.808 1.00 94.19 95 THR A CA 1
ATOM 723 C C . THR A 1 95 ? -1.540 7.389 8.938 1.00 94.19 95 THR A C 1
ATOM 725 O O . THR A 1 95 ? -2.252 7.132 9.914 1.00 94.19 95 THR A O 1
ATOM 728 N N . PHE A 1 96 ? -0.260 7.019 8.852 1.00 93.75 96 PHE A N 1
ATOM 729 C CA . PHE A 1 96 ? 0.465 6.327 9.910 1.00 93.75 96 PHE A CA 1
ATOM 730 C C . PHE A 1 96 ? 0.604 7.191 11.167 1.00 93.75 96 PHE A C 1
ATOM 732 O O . PHE A 1 96 ? 0.317 6.711 12.259 1.00 93.75 96 PHE A O 1
ATOM 739 N N . LEU A 1 97 ? 0.943 8.479 11.033 1.00 93.56 97 LEU A N 1
ATOM 740 C CA . LEU A 1 97 ? 1.030 9.404 12.172 1.00 93.56 97 LEU A CA 1
ATOM 741 C C . LEU A 1 97 ? -0.335 9.646 12.838 1.00 93.56 97 LEU A C 1
ATOM 743 O O . LEU A 1 97 ? -0.426 9.739 14.063 1.00 93.56 97 LEU A O 1
ATOM 747 N N . VAL A 1 98 ? -1.414 9.706 12.052 1.00 92.75 98 VAL A N 1
ATOM 748 C CA . VAL A 1 98 ? -2.787 9.855 12.571 1.00 92.75 98 VAL A CA 1
ATOM 749 C C . VAL A 1 98 ? -3.302 8.555 13.217 1.00 92.75 98 VAL A C 1
ATOM 751 O O . VAL A 1 98 ? -4.119 8.606 14.139 1.00 92.75 98 VAL A O 1
ATOM 754 N N . GLY A 1 99 ? -2.820 7.389 12.777 1.00 89.94 99 GLY A N 1
ATOM 755 C CA . GLY A 1 99 ? -3.300 6.059 13.174 1.00 89.94 99 GLY A CA 1
ATOM 756 C C . GLY A 1 99 ? -3.357 5.803 14.690 1.00 89.94 99 GLY A C 1
ATOM 757 O O . GLY A 1 99 ? -4.437 5.481 15.196 1.00 89.94 99 GLY A O 1
ATOM 758 N N . PRO A 1 100 ? -2.260 5.983 15.453 1.00 90.62 100 PRO A N 1
ATOM 759 C CA . PRO A 1 100 ? -2.255 5.805 16.906 1.00 90.62 100 PRO A CA 1
ATOM 760 C C . PRO A 1 100 ? -3.301 6.672 17.613 1.00 90.62 100 PRO A C 1
ATOM 762 O O . PRO A 1 100 ? -4.027 6.202 18.491 1.00 90.62 100 PRO A O 1
ATOM 765 N N . TRP A 1 101 ? -3.454 7.923 17.174 1.00 88.56 101 TRP A N 1
ATOM 766 C CA . TRP A 1 101 ? -4.462 8.826 17.718 1.00 88.56 101 TRP A CA 1
ATOM 767 C C . TRP A 1 101 ? -5.878 8.383 17.358 1.00 88.56 101 TRP A C 1
ATOM 769 O O . TRP A 1 101 ? -6.760 8.454 18.206 1.00 88.56 101 TRP A O 1
ATOM 779 N N . ALA A 1 102 ? -6.105 7.864 16.152 1.00 86.94 102 ALA A N 1
ATOM 780 C CA . ALA A 1 102 ? -7.390 7.295 15.751 1.00 86.94 102 ALA A CA 1
ATOM 781 C C . ALA A 1 102 ? -7.763 6.023 16.540 1.00 86.94 102 ALA A C 1
ATOM 783 O O . ALA A 1 102 ? -8.949 5.722 16.697 1.00 86.94 102 ALA A O 1
ATOM 784 N N . LEU A 1 103 ? -6.783 5.278 17.062 1.00 84.25 103 LEU A N 1
ATOM 785 C CA . LEU A 1 103 ? -7.034 4.130 17.940 1.00 84.25 103 LEU A CA 1
ATOM 786 C C . LEU A 1 103 ? -7.490 4.558 19.341 1.00 84.25 103 LEU A C 1
ATOM 788 O O . LEU A 1 103 ? -8.376 3.909 19.902 1.00 84.25 103 LEU A O 1
ATOM 792 N N . LEU A 1 104 ? -6.909 5.637 19.875 1.00 83.62 104 LEU A N 1
ATOM 793 C CA . LEU A 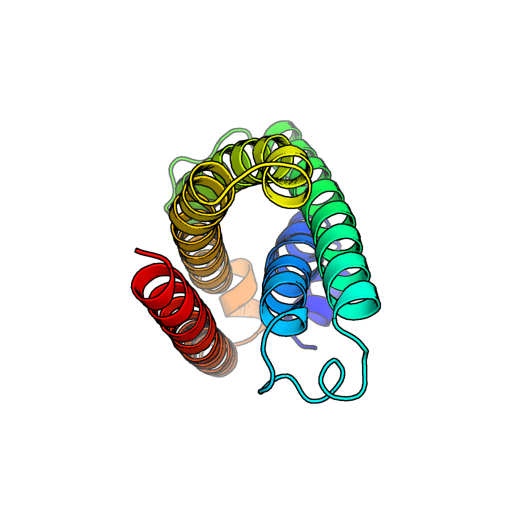1 104 ? -7.153 6.126 21.238 1.00 83.62 104 LEU A CA 1
ATOM 794 C C . LEU A 1 104 ? -8.317 7.125 21.342 1.00 83.62 104 LEU A C 1
ATOM 796 O O . LEU A 1 104 ? -9.006 7.159 22.357 1.00 83.62 104 LEU A O 1
ATOM 800 N N . LYS A 1 105 ? -8.534 7.956 20.316 1.00 71.00 105 LYS A N 1
ATOM 801 C CA . LYS A 1 105 ? -9.467 9.095 20.338 1.00 71.00 105 LYS A CA 1
ATOM 802 C C . LYS A 1 105 ? -10.749 8.841 19.522 1.00 71.00 105 LYS A C 1
ATOM 804 O O . LYS A 1 105 ? -10.935 7.807 18.875 1.00 71.00 105 LYS A O 1
ATOM 809 N N . GLY A 1 106 ? -11.673 9.801 19.622 1.00 71.56 106 GLY A N 1
ATOM 810 C CA . GLY A 1 106 ? -13.055 9.739 19.136 1.00 71.56 106 GLY A CA 1
ATOM 811 C C . GLY A 1 106 ? -13.251 9.629 17.615 1.00 71.56 106 GLY A C 1
ATOM 812 O O . GLY A 1 106 ? -12.314 9.628 16.818 1.00 71.56 106 GLY A O 1
ATOM 813 N N . ARG A 1 107 ? -14.530 9.537 17.228 1.00 82.44 107 ARG A N 1
ATOM 814 C CA . ARG A 1 107 ? -15.060 9.257 15.876 1.00 82.44 107 ARG A CA 1
ATOM 815 C C . ARG A 1 107 ? -14.353 10.015 14.739 1.00 82.44 107 ARG A C 1
ATOM 817 O O . ARG A 1 107 ? -14.031 9.401 13.725 1.00 82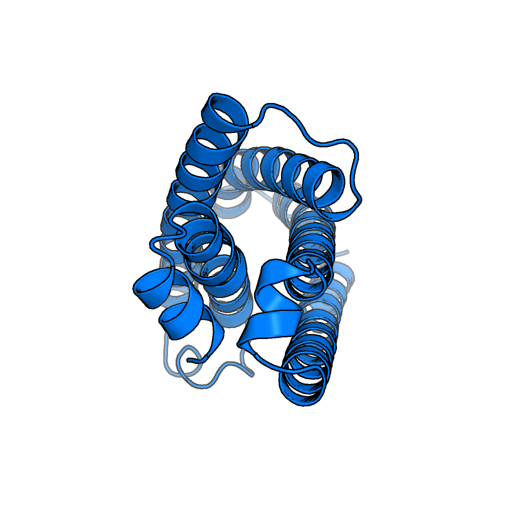.44 107 ARG A O 1
ATOM 824 N N . TYR A 1 108 ? -14.041 11.297 14.935 1.00 85.94 108 TYR A N 1
ATOM 825 C CA . TYR A 1 108 ? -13.444 12.173 13.918 1.00 85.94 108 TYR A CA 1
ATOM 826 C C . TYR A 1 108 ? -12.047 11.749 13.451 1.00 85.94 108 TYR A C 1
ATOM 828 O O . TYR A 1 108 ? -11.775 11.760 12.256 1.00 85.94 108 TYR A O 1
ATOM 836 N N . LEU A 1 109 ? -11.163 11.311 14.355 1.00 89.19 109 LEU A N 1
ATOM 837 C CA . LEU A 1 109 ? -9.812 10.888 13.961 1.00 89.19 109 LEU A CA 1
ATOM 838 C C . LEU A 1 109 ? -9.826 9.553 13.210 1.00 89.19 109 LEU A C 1
ATOM 840 O O . LEU A 1 109 ? -9.024 9.344 12.304 1.00 89.19 109 LEU A O 1
ATOM 844 N N . LYS A 1 110 ? -10.787 8.676 13.526 1.00 88.62 110 LYS A N 1
ATOM 845 C CA . LYS A 1 110 ? -11.036 7.452 12.748 1.00 88.62 110 LYS A CA 1
ATOM 846 C C . LYS A 1 110 ? -11.543 7.771 11.348 1.00 88.62 110 LYS A C 1
ATOM 848 O O . LYS A 1 110 ? -11.148 7.085 10.407 1.00 88.62 110 LYS A O 1
ATOM 853 N N . LEU A 1 111 ? -12.402 8.784 11.223 1.00 89.38 111 LEU A N 1
ATOM 854 C CA . LEU A 1 111 ? -12.881 9.264 9.932 1.00 89.38 111 LEU A CA 1
ATOM 855 C C . LEU A 1 111 ? -11.709 9.809 9.112 1.00 89.38 111 LEU A C 1
ATOM 857 O O . LEU A 1 111 ? -11.454 9.286 8.038 1.00 89.38 111 LEU A O 1
ATOM 861 N N . LEU A 1 112 ? -10.918 10.734 9.667 1.00 91.38 112 LEU A N 1
ATOM 862 C CA . LEU A 1 112 ? -9.730 11.283 9.003 1.00 91.38 112 LEU A CA 1
ATOM 863 C C . LEU A 1 112 ? -8.741 10.193 8.566 1.00 91.38 112 LEU A C 1
ATOM 865 O O . LEU A 1 112 ? -8.369 10.147 7.398 1.00 91.38 112 LEU A O 1
ATOM 869 N N . HIS A 1 113 ? -8.365 9.269 9.457 1.00 93.50 113 HIS A N 1
ATOM 870 C CA . HIS A 1 113 ? -7.468 8.162 9.104 1.00 93.50 113 HIS A CA 1
ATOM 871 C C . HIS A 1 113 ? -8.006 7.334 7.925 1.00 93.50 113 HIS A C 1
ATOM 873 O O . HIS A 1 113 ? -7.253 6.982 7.021 1.00 93.50 113 HIS A O 1
ATOM 879 N N . THR A 1 114 ? -9.316 7.066 7.899 1.00 92.00 114 THR A N 1
ATOM 880 C CA . THR A 1 114 ? -9.949 6.289 6.821 1.00 92.00 114 THR A CA 1
ATOM 881 C C . THR A 1 114 ? -10.024 7.089 5.517 1.00 92.00 114 THR A C 1
ATOM 883 O O . THR A 1 114 ? -9.694 6.558 4.458 1.00 92.00 114 THR A O 1
ATOM 886 N N . THR A 1 115 ? -10.402 8.369 5.585 1.00 91.81 115 THR A N 1
ATOM 887 C CA . THR A 1 115 ? -10.532 9.263 4.424 1.00 91.81 115 THR A CA 1
ATOM 888 C C . THR A 1 115 ? -9.207 9.473 3.707 1.00 91.81 115 THR A C 1
ATOM 890 O O . THR A 1 115 ? -9.204 9.536 2.486 1.00 91.81 115 THR A O 1
ATOM 893 N N . PHE A 1 116 ? -8.086 9.539 4.430 1.00 94.06 116 PHE A N 1
ATOM 894 C CA . PHE A 1 116 ? -6.759 9.613 3.811 1.00 94.06 116 PHE A CA 1
ATOM 895 C C . PHE A 1 116 ? -6.193 8.229 3.455 1.00 94.06 116 PHE A C 1
ATOM 897 O O . PHE A 1 116 ? -5.465 8.110 2.474 1.00 94.06 116 PHE A O 1
ATOM 904 N N . GLY A 1 117 ? -6.565 7.170 4.183 1.00 94.88 117 GLY A N 1
ATOM 905 C CA . GLY A 1 117 ? -6.121 5.801 3.900 1.00 94.88 117 GLY A CA 1
ATOM 906 C C . GLY A 1 117 ? -6.631 5.244 2.568 1.00 94.88 117 GLY A C 1
ATOM 907 O O . GLY A 1 117 ? -5.896 4.535 1.882 1.00 94.88 117 GLY A O 1
ATOM 908 N N . ILE A 1 118 ? -7.861 5.589 2.167 1.00 95.44 118 ILE A N 1
ATOM 909 C CA . ILE A 1 118 ? -8.437 5.155 0.882 1.00 95.44 118 ILE A CA 1
ATOM 910 C C . ILE A 1 118 ? -7.618 5.700 -0.313 1.00 95.44 118 ILE A C 1
ATOM 912 O O . ILE A 1 118 ? -7.135 4.885 -1.103 1.00 95.44 118 ILE A O 1
ATOM 916 N N . PRO A 1 119 ? -7.376 7.023 -0.446 1.00 96.44 119 PRO A N 1
ATOM 917 C CA . PRO A 1 119 ? -6.491 7.578 -1.468 1.00 96.44 119 PRO A CA 1
ATOM 918 C C . PRO A 1 119 ? -5.075 7.001 -1.440 1.00 96.44 119 PRO A C 1
ATOM 920 O O . PRO A 1 119 ? -4.545 6.697 -2.505 1.00 96.44 119 PRO A O 1
ATOM 923 N N . THR A 1 120 ? -4.475 6.786 -0.258 1.00 96.44 120 THR A N 1
ATOM 924 C CA . THR A 1 120 ? -3.154 6.137 -0.141 1.00 96.44 120 THR A CA 1
ATOM 925 C C . THR A 1 120 ? -3.125 4.805 -0.885 1.00 96.44 120 THR A C 1
ATOM 927 O O . THR A 1 120 ? -2.222 4.545 -1.682 1.00 96.44 120 THR A O 1
ATOM 930 N N . PHE A 1 121 ? -4.131 3.962 -0.646 1.00 96.81 121 PHE A N 1
ATOM 931 C CA . PHE A 1 121 ? -4.194 2.631 -1.236 1.00 96.81 121 PHE A CA 1
ATOM 932 C C . PHE A 1 121 ? -4.483 2.669 -2.745 1.00 96.81 121 PHE A C 1
ATOM 934 O O . PHE A 1 121 ? -3.890 1.903 -3.509 1.00 96.81 121 PHE A O 1
ATOM 941 N N . ILE A 1 122 ? -5.324 3.606 -3.199 1.00 97.44 122 ILE A N 1
ATOM 942 C CA . ILE A 1 122 ? -5.584 3.837 -4.629 1.00 97.44 122 ILE A CA 1
ATOM 943 C C . ILE A 1 122 ? -4.300 4.267 -5.346 1.00 97.44 122 ILE A C 1
ATOM 945 O O . ILE A 1 122 ? -3.927 3.654 -6.344 1.00 97.44 122 ILE A O 1
ATOM 949 N N . MET A 1 123 ? -3.584 5.263 -4.820 1.00 97.19 123 MET A N 1
ATOM 950 C CA . MET A 1 123 ? -2.336 5.750 -5.419 1.00 97.19 123 MET A CA 1
ATOM 951 C C . MET A 1 123 ? -1.258 4.664 -5.449 1.00 97.19 123 MET A C 1
ATOM 953 O O . MET A 1 123 ? -0.567 4.502 -6.454 1.00 97.19 123 MET A O 1
ATOM 957 N N . SER A 1 124 ? -1.169 3.854 -4.392 1.00 96.31 124 SER A N 1
ATOM 958 C CA . SER A 1 124 ? -0.290 2.685 -4.362 1.00 96.31 124 SER A CA 1
ATOM 959 C C . SER A 1 124 ? -0.661 1.654 -5.440 1.00 96.31 124 SER A C 1
ATOM 961 O O . SER A 1 124 ? 0.224 1.129 -6.111 1.00 96.31 124 SER A O 1
ATOM 963 N N . SER A 1 125 ? -1.957 1.417 -5.675 1.00 97.00 125 SER A N 1
ATOM 964 C CA . SER A 1 125 ? -2.440 0.508 -6.729 1.00 97.00 125 SER A CA 1
ATOM 965 C C . SER A 1 125 ? -2.109 1.028 -8.129 1.00 97.00 125 SER A C 1
ATOM 967 O O . SER A 1 125 ? -1.625 0.274 -8.967 1.00 97.00 125 SER A O 1
ATOM 969 N N . ILE A 1 126 ? -2.317 2.327 -8.381 1.00 96.50 126 ILE A N 1
ATOM 970 C CA . ILE A 1 126 ? -1.959 2.981 -9.653 1.00 96.50 126 ILE A CA 1
ATOM 971 C C . ILE A 1 126 ? -0.452 2.869 -9.897 1.00 96.50 126 ILE A C 1
ATOM 973 O O . ILE A 1 126 ? -0.017 2.517 -10.996 1.00 96.50 126 ILE A O 1
ATOM 977 N N . SER A 1 127 ? 0.350 3.12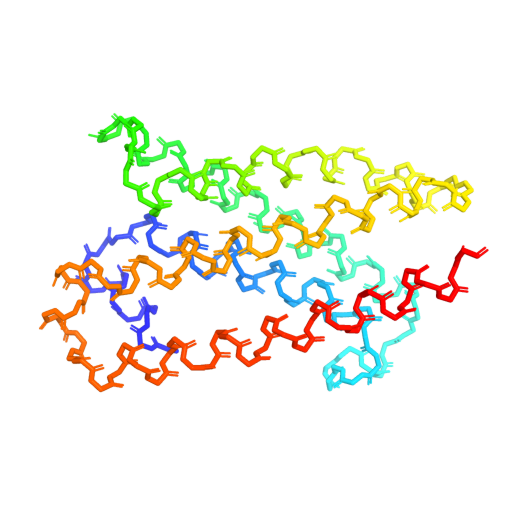5 -8.863 1.00 95.19 127 SER A N 1
ATOM 978 C CA . SER A 1 127 ? 1.799 2.955 -8.914 1.00 95.19 127 SER A CA 1
ATOM 979 C C . SER A 1 127 ? 2.184 1.510 -9.233 1.00 95.19 127 SER A C 1
ATOM 981 O O . SER A 1 127 ? 3.025 1.283 -10.098 1.00 95.19 127 SER A O 1
ATOM 983 N N . LEU A 1 128 ? 1.571 0.525 -8.574 1.00 94.56 128 LEU A N 1
ATOM 984 C CA . LEU A 1 128 ? 1.872 -0.882 -8.820 1.00 94.56 128 LEU A CA 1
ATOM 985 C C . LEU A 1 128 ? 1.510 -1.284 -10.253 1.00 94.56 128 LEU A C 1
ATOM 987 O O . LEU A 1 128 ? 2.364 -1.814 -10.956 1.00 94.56 128 LEU A O 1
ATOM 991 N N . CYS A 1 129 ? 0.293 -0.973 -10.709 1.00 95.50 129 CYS A N 1
ATOM 992 C CA . CYS A 1 129 ? -0.136 -1.259 -12.076 1.00 95.50 129 CYS A CA 1
ATOM 993 C C . CYS A 1 129 ? 0.805 -0.616 -13.095 1.00 95.50 129 CYS A C 1
ATOM 995 O O . CYS A 1 129 ? 1.319 -1.315 -13.956 1.00 95.50 129 CYS A O 1
ATOM 997 N N . SER A 1 130 ? 1.095 0.683 -12.974 1.00 94.12 130 SER A N 1
ATOM 998 C CA . SER A 1 130 ? 2.014 1.367 -13.897 1.00 94.12 130 SER A CA 1
ATOM 999 C C . SER A 1 130 ? 3.428 0.775 -13.885 1.00 94.12 130 SER A C 1
ATOM 1001 O O . SER A 1 130 ? 4.033 0.670 -14.945 1.00 94.12 130 SER A O 1
ATOM 1003 N N . GLY A 1 131 ? 3.921 0.307 -12.733 1.00 91.06 131 GLY A N 1
ATOM 1004 C CA . GLY A 1 131 ? 5.201 -0.400 -12.639 1.00 91.06 131 GLY A CA 1
ATOM 1005 C C . GLY A 1 131 ? 5.221 -1.742 -13.382 1.00 91.06 131 GLY A C 1
ATOM 1006 O O . GLY A 1 131 ? 6.257 -2.123 -13.917 1.00 91.06 131 GLY A O 1
ATOM 1007 N N . LEU A 1 132 ? 4.082 -2.441 -13.488 1.00 92.00 132 LEU A N 1
ATOM 1008 C CA . LEU A 1 132 ? 3.970 -3.672 -14.287 1.00 92.00 132 LEU A CA 1
ATOM 1009 C C . LEU A 1 132 ? 4.032 -3.411 -15.802 1.00 92.00 132 LEU A C 1
ATOM 1011 O O . LEU A 1 132 ? 4.353 -4.325 -16.556 1.00 92.00 132 LEU A O 1
ATOM 1015 N N . TYR A 1 133 ? 3.731 -2.189 -16.249 1.00 93.62 133 TYR A N 1
ATOM 1016 C CA . TYR A 1 133 ? 3.820 -1.789 -17.659 1.00 93.62 133 TYR A CA 1
ATOM 1017 C C . TYR A 1 133 ? 5.178 -1.175 -18.034 1.00 93.62 133 TYR A C 1
ATOM 1019 O O . TYR A 1 133 ? 5.363 -0.754 -19.174 1.00 93.62 133 TYR A O 1
ATOM 1027 N N . GLU A 1 134 ? 6.143 -1.117 -17.111 1.00 89.31 134 GLU A N 1
ATOM 1028 C CA . GLU A 1 134 ? 7.515 -0.758 -17.475 1.00 89.31 134 GLU A CA 1
ATOM 1029 C C . GLU A 1 134 ? 8.109 -1.835 -18.395 1.00 89.31 134 GLU A C 1
ATOM 1031 O O . GLU A 1 134 ? 7.905 -3.040 -18.198 1.00 89.31 134 GLU A O 1
ATOM 1036 N N . SER A 1 135 ? 8.858 -1.397 -19.412 1.00 89.69 135 SER A N 1
ATOM 1037 C CA . SER A 1 135 ? 9.341 -2.260 -20.499 1.00 89.69 135 SER A CA 1
ATOM 1038 C C . SER A 1 135 ? 10.135 -3.460 -19.992 1.00 89.69 135 SER A C 1
ATOM 1040 O O . SER A 1 135 ? 9.989 -4.562 -20.514 1.00 89.69 135 SER A O 1
ATOM 1042 N N . ASP A 1 136 ? 10.935 -3.270 -18.944 1.00 86.56 136 ASP A N 1
ATOM 1043 C CA . ASP A 1 136 ? 11.771 -4.324 -18.368 1.00 86.56 136 ASP A CA 1
ATOM 1044 C C . ASP A 1 136 ? 10.934 -5.470 -17.784 1.00 86.56 136 ASP A C 1
ATOM 1046 O O . ASP A 1 136 ? 11.245 -6.645 -17.998 1.00 86.56 136 ASP A O 1
ATOM 1050 N N . PHE A 1 137 ? 9.838 -5.141 -17.092 1.00 86.88 137 PHE A N 1
ATOM 1051 C CA . PHE A 1 137 ? 8.939 -6.140 -16.521 1.00 86.88 137 PHE A CA 1
ATOM 1052 C C . PHE A 1 137 ? 8.074 -6.794 -17.600 1.00 86.88 137 PHE A C 1
ATOM 1054 O O . PHE A 1 137 ? 7.906 -8.018 -17.593 1.00 86.88 137 PHE A O 1
ATOM 1061 N N . MET A 1 138 ? 7.554 -6.006 -18.547 1.00 90.56 138 MET A N 1
ATOM 1062 C CA . MET A 1 138 ? 6.751 -6.521 -19.660 1.00 90.56 138 MET A CA 1
ATOM 1063 C C . MET A 1 138 ? 7.543 -7.504 -20.527 1.00 90.56 138 MET A C 1
ATOM 1065 O O . MET A 1 138 ? 7.043 -8.584 -20.838 1.00 90.56 138 MET A O 1
ATOM 1069 N N . ASN A 1 139 ? 8.791 -7.167 -20.864 1.00 91.25 139 ASN A N 1
ATOM 1070 C CA . ASN A 1 139 ? 9.658 -8.015 -21.681 1.00 91.25 139 ASN A CA 1
ATOM 1071 C C . ASN A 1 139 ? 10.026 -9.325 -20.972 1.00 91.25 139 ASN A C 1
ATOM 1073 O O . ASN A 1 139 ? 10.191 -10.349 -21.628 1.00 91.25 139 ASN A O 1
ATOM 1077 N N . TRP A 1 140 ? 10.148 -9.311 -19.640 1.00 88.81 140 TRP A N 1
ATOM 1078 C CA . TRP A 1 140 ? 10.464 -10.511 -18.863 1.00 88.81 140 TRP A CA 1
ATOM 1079 C C . TRP A 1 140 ? 9.248 -11.415 -18.618 1.00 88.81 140 TRP A C 1
ATOM 1081 O O . TRP A 1 140 ? 9.355 -12.633 -18.738 1.00 88.81 140 TRP A O 1
ATOM 1091 N N . SER A 1 141 ? 8.104 -10.839 -18.242 1.00 88.56 141 SER A N 1
ATOM 1092 C CA . SER A 1 141 ? 6.916 -11.603 -17.821 1.00 88.56 141 SER A CA 1
ATOM 1093 C C . SER A 1 141 ? 5.971 -11.968 -18.967 1.00 88.56 141 SER A C 1
ATOM 1095 O O . SER A 1 141 ? 5.205 -12.924 -18.847 1.00 88.56 141 SER A O 1
ATOM 1097 N N . GLY A 1 142 ? 6.013 -11.211 -20.064 1.00 92.50 142 GLY A N 1
ATOM 1098 C CA . GLY A 1 142 ? 5.044 -11.287 -21.148 1.00 92.50 142 GLY A CA 1
ATOM 1099 C C . GLY A 1 142 ? 3.728 -10.567 -20.830 1.00 92.50 142 GLY A C 1
ATOM 1100 O O . GLY A 1 142 ? 3.241 -10.538 -19.696 1.00 92.50 142 GLY A O 1
ATOM 1101 N N . SER A 1 143 ? 3.097 -10.012 -21.867 1.00 93.81 143 SER A N 1
ATOM 1102 C CA . SER A 1 143 ? 1.906 -9.157 -21.737 1.00 93.81 143 SER A CA 1
ATOM 1103 C C . SER A 1 143 ? 0.719 -9.847 -21.058 1.00 93.81 143 SER A C 1
ATOM 1105 O O . SER A 1 143 ? -0.012 -9.212 -20.302 1.00 93.81 143 SER A O 1
ATOM 1107 N N . ALA A 1 144 ? 0.541 -11.156 -21.269 1.00 95.25 144 ALA A N 1
ATOM 1108 C CA . ALA A 1 144 ? -0.537 -11.917 -20.637 1.00 95.25 144 ALA A CA 1
ATOM 1109 C C . ALA A 1 144 ? -0.447 -11.884 -19.100 1.00 95.25 144 ALA A C 1
ATOM 1111 O O . ALA A 1 144 ? -1.456 -11.682 -18.425 1.00 95.25 144 ALA A O 1
ATOM 1112 N N . VAL A 1 145 ? 0.761 -12.017 -18.540 1.00 93.06 145 VAL A N 1
ATOM 1113 C CA . VAL A 1 145 ? 0.981 -11.975 -17.086 1.00 93.06 145 VAL A CA 1
ATOM 1114 C C . VAL A 1 145 ? 0.695 -10.579 -16.542 1.00 93.06 145 VAL A C 1
ATOM 1116 O O . VAL A 1 145 ? 0.034 -10.450 -15.512 1.00 93.06 145 VAL A O 1
ATOM 1119 N N . VAL A 1 146 ? 1.131 -9.536 -17.250 1.00 93.44 146 VAL A N 1
ATOM 1120 C CA . VAL A 1 146 ? 0.871 -8.135 -16.884 1.00 93.44 146 VAL A CA 1
ATOM 1121 C C . VAL A 1 146 ? -0.629 -7.852 -16.824 1.00 93.44 146 VAL A C 1
ATOM 1123 O O . VAL A 1 146 ? -1.099 -7.281 -15.838 1.00 93.44 146 VAL A O 1
ATOM 1126 N N . PHE A 1 147 ? -1.403 -8.305 -17.815 1.00 94.75 147 PHE A N 1
ATOM 1127 C CA . PHE A 1 147 ? -2.857 -8.123 -17.828 1.00 94.75 147 PHE A CA 1
ATOM 1128 C C . PHE A 1 147 ? -3.559 -8.870 -16.692 1.00 94.75 147 PHE A C 1
ATOM 1130 O O . PHE A 1 147 ? -4.407 -8.283 -16.019 1.00 94.75 147 PHE A O 1
ATOM 1137 N N . ILE A 1 148 ? -3.178 -10.124 -16.426 1.00 95.50 148 ILE A N 1
ATOM 1138 C CA . ILE A 1 148 ? -3.745 -10.912 -15.321 1.00 95.50 148 ILE A CA 1
ATOM 1139 C C . ILE A 1 148 ? -3.453 -10.241 -13.974 1.00 95.50 148 ILE A C 1
ATOM 1141 O O . ILE A 1 148 ? -4.363 -10.057 -13.165 1.00 95.50 148 ILE A O 1
ATOM 1145 N N . LEU A 1 149 ? -2.200 -9.836 -13.736 1.00 93.56 149 LEU A N 1
ATOM 1146 C CA . LEU A 1 149 ? -1.810 -9.153 -12.501 1.00 93.56 149 LEU A CA 1
ATOM 1147 C C . LEU A 1 149 ? -2.540 -7.817 -12.347 1.00 93.56 149 LEU A C 1
ATOM 1149 O O . LEU A 1 149 ? -3.074 -7.543 -11.276 1.00 93.56 149 LEU A O 1
ATOM 1153 N N . THR A 1 150 ? -2.625 -7.020 -13.414 1.00 95.31 150 THR A N 1
ATOM 1154 C CA . THR A 1 150 ? -3.358 -5.746 -13.413 1.00 95.31 150 THR A CA 1
ATOM 1155 C C . THR A 1 150 ? -4.833 -5.957 -13.077 1.00 95.31 150 THR A C 1
ATOM 1157 O O . THR A 1 150 ? -5.368 -5.265 -12.213 1.00 95.31 150 THR A O 1
ATOM 1160 N N . GLY A 1 151 ? -5.489 -6.935 -13.710 1.00 96.69 151 GLY A N 1
ATOM 1161 C CA . GLY A 1 151 ? -6.889 -7.261 -13.436 1.00 96.69 151 GLY A CA 1
ATOM 1162 C C . GLY A 1 151 ? -7.112 -7.689 -11.986 1.00 96.69 151 GLY A C 1
ATOM 1163 O O . GLY A 1 151 ? -8.053 -7.223 -11.343 1.00 96.69 151 GLY A O 1
ATOM 1164 N N . PHE A 1 152 ? -6.208 -8.505 -11.437 1.00 95.31 152 PHE A N 1
ATOM 1165 C CA . PHE A 1 152 ? -6.255 -8.903 -10.031 1.00 95.31 152 PHE A CA 1
ATOM 1166 C C . PHE A 1 152 ? -6.088 -7.705 -9.085 1.00 95.31 152 PHE A C 1
ATOM 1168 O O . PHE A 1 152 ? -6.863 -7.578 -8.138 1.00 95.31 152 PHE A O 1
ATOM 1175 N N . ILE A 1 153 ? -5.140 -6.801 -9.373 1.00 95.94 153 ILE A N 1
ATOM 1176 C CA . ILE A 1 153 ? -4.925 -5.562 -8.607 1.00 95.94 153 ILE A CA 1
ATOM 1177 C C . ILE A 1 153 ? -6.176 -4.697 -8.604 1.00 95.94 153 ILE A C 1
ATOM 1179 O O . ILE A 1 153 ? -6.657 -4.317 -7.542 1.00 95.94 153 ILE A O 1
ATOM 1183 N N . ILE A 1 154 ? -6.753 -4.444 -9.777 1.00 96.75 154 ILE A N 1
ATOM 1184 C CA . ILE A 1 154 ? -7.985 -3.662 -9.892 1.00 96.75 154 ILE A CA 1
ATOM 1185 C C . ILE A 1 154 ? -9.104 -4.305 -9.066 1.00 96.75 154 ILE A C 1
ATOM 1187 O O . ILE A 1 154 ? -9.750 -3.614 -8.280 1.00 96.75 154 ILE A O 1
ATOM 1191 N N . PHE A 1 155 ? -9.297 -5.623 -9.181 1.00 95.88 155 PHE A N 1
ATOM 1192 C CA . PHE A 1 155 ? -10.341 -6.342 -8.454 1.00 95.88 155 PHE A CA 1
ATOM 1193 C C . PHE A 1 155 ? -10.222 -6.191 -6.930 1.00 95.88 155 PHE A C 1
ATOM 1195 O O . PHE A 1 155 ? -11.176 -5.744 -6.281 1.00 95.88 155 PHE A O 1
ATOM 1202 N N . TYR A 1 156 ? -9.070 -6.534 -6.336 1.00 94.56 156 TYR A N 1
ATOM 1203 C CA . TYR A 1 156 ? -8.947 -6.441 -4.878 1.00 94.56 156 TYR A CA 1
ATOM 1204 C C . TYR A 1 156 ? -8.909 -4.987 -4.403 1.00 94.56 156 TYR A C 1
ATOM 1206 O O . TYR A 1 156 ? -9.402 -4.699 -3.310 1.00 94.56 156 TYR A O 1
ATOM 1214 N N . THR A 1 157 ? -8.395 -4.052 -5.210 1.00 96.38 157 THR A N 1
ATOM 1215 C CA . THR A 1 157 ? -8.425 -2.627 -4.873 1.00 96.38 157 THR A CA 1
ATOM 1216 C C . THR A 1 157 ? -9.849 -2.109 -4.809 1.00 96.38 157 THR A C 1
ATOM 1218 O O . THR A 1 157 ? -10.220 -1.491 -3.810 1.00 96.38 157 THR A O 1
ATOM 1221 N N . SER A 1 158 ? -10.687 -2.429 -5.796 1.00 96.50 158 SER A N 1
ATOM 1222 C CA . SER A 1 158 ? -12.112 -2.094 -5.763 1.00 96.50 158 SER A CA 1
ATOM 1223 C C . SER A 1 158 ? -12.802 -2.678 -4.530 1.00 96.50 158 SER A C 1
ATOM 1225 O O . SER A 1 158 ? -13.543 -1.967 -3.850 1.00 96.50 158 SER A O 1
ATOM 1227 N N . PHE A 1 159 ? -12.516 -3.935 -4.180 1.00 95.25 159 PHE A N 1
ATOM 1228 C CA . PHE A 1 159 ? -13.074 -4.575 -2.987 1.00 95.25 159 PHE A CA 1
ATOM 1229 C C . PHE A 1 159 ? -12.656 -3.877 -1.677 1.00 95.25 159 PHE A C 1
ATOM 1231 O O . PHE A 1 159 ? -13.493 -3.572 -0.817 1.00 95.25 159 PHE A O 1
ATOM 1238 N N . ILE A 1 160 ? -11.363 -3.590 -1.511 1.00 95.38 160 ILE A N 1
ATOM 1239 C CA . ILE A 1 160 ? -10.824 -2.925 -0.317 1.00 95.38 160 IL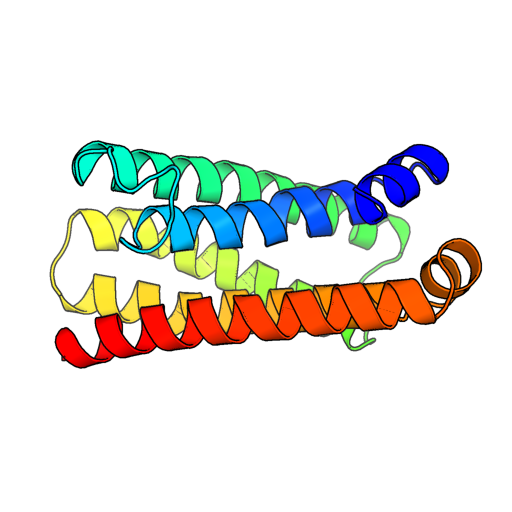E A CA 1
ATOM 1240 C C . ILE A 1 160 ? -11.385 -1.506 -0.189 1.00 95.38 160 ILE A C 1
ATOM 1242 O O . ILE A 1 160 ? -11.825 -1.120 0.899 1.00 95.38 160 ILE A O 1
ATOM 1246 N N . VAL A 1 161 ? -11.431 -0.751 -1.288 1.00 95.50 161 VAL A N 1
ATOM 1247 C CA . VAL A 1 161 ? -11.973 0.613 -1.312 1.00 95.50 161 VAL A CA 1
ATOM 1248 C C . VAL A 1 161 ? -13.463 0.608 -0.984 1.00 95.50 161 VAL A C 1
ATOM 1250 O O . VAL A 1 161 ? -13.872 1.326 -0.074 1.00 95.50 161 VAL A O 1
ATOM 1253 N N . ALA A 1 162 ? -14.266 -0.240 -1.635 1.00 94.25 162 ALA A N 1
ATOM 1254 C CA . ALA A 1 162 ? -15.703 -0.328 -1.376 1.00 94.25 162 ALA A CA 1
ATOM 1255 C C . ALA A 1 162 ? -15.996 -0.705 0.085 1.00 94.25 162 ALA A C 1
ATOM 1257 O O . ALA A 1 162 ? -16.782 -0.041 0.760 1.00 94.25 162 ALA A O 1
ATOM 1258 N N . SER A 1 163 ? -15.312 -1.724 0.617 1.00 92.25 163 SER A N 1
ATOM 1259 C CA . SER A 1 163 ? -15.508 -2.154 2.007 1.00 92.25 163 SER A CA 1
ATOM 1260 C C . SER A 1 163 ? -15.079 -1.095 3.031 1.00 92.25 163 SER A C 1
ATOM 1262 O O . SER A 1 163 ? -15.722 -0.940 4.073 1.00 92.25 163 SER A O 1
ATOM 1264 N N . SER A 1 164 ? -14.020 -0.337 2.738 1.00 91.88 164 SER A N 1
ATOM 1265 C CA . SER A 1 164 ? -13.556 0.770 3.582 1.00 91.88 164 SER A CA 1
ATOM 1266 C C . SER A 1 164 ? -14.511 1.960 3.518 1.00 91.88 164 SER A C 1
ATOM 1268 O O . SER A 1 164 ? -14.826 2.549 4.552 1.00 91.88 164 SER A O 1
ATOM 1270 N N . PHE A 1 165 ? -15.029 2.270 2.328 1.00 90.25 165 PHE A N 1
ATOM 1271 C CA . PHE A 1 165 ? -15.989 3.345 2.106 1.00 90.25 165 PHE A CA 1
ATOM 1272 C C . PHE A 1 165 ? -17.325 3.074 2.805 1.00 90.25 165 PHE A C 1
ATOM 1274 O O . PHE A 1 165 ? -17.811 3.933 3.533 1.00 90.25 165 PHE A O 1
ATOM 1281 N N . ILE A 1 166 ? -17.875 1.859 2.698 1.00 90.12 166 ILE A N 1
ATOM 1282 C CA . ILE A 1 166 ? -19.104 1.475 3.413 1.00 90.12 166 ILE A CA 1
ATOM 1283 C C . ILE A 1 166 ? -18.921 1.649 4.928 1.00 90.12 166 ILE A C 1
ATOM 1285 O O . ILE A 1 166 ? -19.754 2.266 5.591 1.00 90.12 166 ILE A O 1
ATOM 1289 N N . LYS A 1 167 ? -17.795 1.182 5.489 1.00 85.06 167 LYS A N 1
ATOM 1290 C CA . LYS A 1 167 ? -17.480 1.380 6.918 1.00 85.06 167 LYS A CA 1
ATOM 1291 C C . LYS A 1 167 ? -17.333 2.853 7.299 1.00 85.06 167 LYS A C 1
ATOM 1293 O O . LYS A 1 167 ? -17.632 3.204 8.439 1.00 85.06 167 LYS A O 1
ATOM 1298 N N . CYS A 1 168 ? -16.826 3.681 6.390 1.00 83.06 168 CYS A N 1
ATOM 1299 C CA . CYS A 1 168 ? -16.718 5.124 6.565 1.00 83.06 168 CYS A CA 1
ATOM 1300 C C . CYS A 1 168 ? -18.116 5.756 6.653 1.00 83.06 168 CYS A C 1
ATOM 1302 O O . CYS A 1 168 ? -18.418 6.420 7.640 1.00 83.06 168 CYS A O 1
ATOM 1304 N N . MET A 1 169 ? -18.995 5.439 5.697 1.00 83.38 169 MET A N 1
ATOM 1305 C CA . MET A 1 169 ? -20.369 5.948 5.630 1.00 83.38 169 MET A CA 1
ATOM 1306 C C . MET A 1 169 ? -21.219 5.530 6.831 1.00 83.38 169 MET A C 1
ATOM 1308 O O . MET A 1 169 ? -21.918 6.360 7.391 1.00 83.38 169 MET A O 1
ATOM 1312 N N . MET A 1 170 ? -21.100 4.286 7.307 1.00 82.69 170 MET A N 1
ATOM 1313 C CA . MET A 1 170 ? -21.790 3.833 8.529 1.00 82.69 170 MET A CA 1
ATOM 1314 C C . MET A 1 170 ? -21.330 4.562 9.805 1.00 82.69 170 MET A C 1
ATOM 1316 O O . MET A 1 170 ? -21.929 4.405 10.869 1.00 82.69 170 MET A O 1
ATOM 1320 N N . ARG A 1 171 ? -20.208 5.287 9.743 1.00 70.62 171 ARG A N 1
ATOM 1321 C CA . ARG A 1 171 ? -19.634 6.041 10.861 1.00 70.62 171 ARG A CA 1
ATOM 1322 C C . ARG A 1 171 ? -19.839 7.545 10.732 1.00 70.62 171 ARG A C 1
ATOM 1324 O O . ARG A 1 171 ? -19.391 8.225 11.652 1.00 70.62 171 ARG A O 1
ATOM 1331 N N . ILE A 1 172 ? -20.486 8.046 9.688 1.00 60.06 172 ILE A N 1
ATOM 1332 C CA . ILE A 1 172 ? -21.013 9.416 9.629 1.00 60.06 172 ILE A CA 1
ATOM 1333 C C . ILE A 1 172 ? -22.395 9.362 10.281 1.00 60.06 172 ILE A C 1
ATOM 1335 O O . ILE A 1 172 ? -22.543 9.999 11.348 1.00 60.06 172 ILE A O 1
#